Protein AF-A0A843XDL6-F1 (afdb_monomer_lite)

Organism: Colocasia esculenta (NCBI:txid4460)

Structure (mmCIF, N/CA/C/O backbone):
data_AF-A0A843XDL6-F1
#
_entry.id   AF-A0A843XDL6-F1
#
loop_
_atom_site.group_PDB
_atom_site.id
_atom_site.type_symbol
_atom_site.label_atom_id
_atom_site.label_alt_id
_atom_site.label_comp_id
_atom_site.label_asym_id
_atom_site.label_entity_id
_atom_site.label_seq_id
_atom_site.pdbx_PDB_ins_code
_atom_site.Cartn_x
_atom_site.Cartn_y
_atom_site.Cartn_z
_atom_site.occupancy
_atom_site.B_iso_or_equiv
_atom_site.auth_seq_id
_atom_site.auth_comp_id
_atom_site.auth_asym_id
_atom_site.auth_atom_id
_atom_site.pdbx_PDB_model_num
ATOM 1 N N . MET A 1 1 ? 61.902 34.919 -9.607 1.00 49.03 1 MET A N 1
ATOM 2 C CA . MET A 1 1 ? 61.240 35.367 -8.364 1.00 49.03 1 MET A CA 1
ATOM 3 C C . MET A 1 1 ? 59.972 36.091 -8.771 1.00 49.03 1 MET A C 1
ATOM 5 O O . MET A 1 1 ? 60.064 37.166 -9.340 1.00 49.03 1 MET A O 1
ATOM 9 N N . HIS A 1 2 ? 58.831 35.431 -8.592 1.00 46.88 2 HIS A N 1
ATOM 10 C CA . HIS A 1 2 ? 57.492 35.882 -8.978 1.00 46.88 2 HIS A CA 1
ATOM 11 C C . HIS A 1 2 ? 56.631 35.817 -7.707 1.00 46.88 2 HIS A C 1
ATOM 13 O O . HIS A 1 2 ? 56.651 34.765 -7.063 1.00 46.88 2 HIS A O 1
ATOM 19 N N . PRO A 1 3 ? 55.923 36.881 -7.308 1.00 64.25 3 PRO A N 1
ATOM 20 C CA . PRO A 1 3 ? 54.805 36.767 -6.386 1.00 64.25 3 PRO A CA 1
ATOM 21 C C . PRO A 1 3 ? 53.524 36.554 -7.205 1.00 64.25 3 PRO A C 1
ATOM 23 O O . PRO A 1 3 ? 53.349 37.244 -8.202 1.00 64.25 3 PRO A O 1
ATOM 26 N N . ASP A 1 4 ? 52.644 35.626 -6.817 1.00 45.91 4 ASP A N 1
ATOM 27 C CA . ASP A 1 4 ? 51.205 35.831 -7.039 1.00 45.91 4 ASP A CA 1
ATOM 28 C C . ASP A 1 4 ? 50.314 34.851 -6.253 1.00 45.91 4 ASP A C 1
ATOM 30 O O . ASP A 1 4 ? 50.274 33.651 -6.510 1.00 45.91 4 ASP A O 1
ATOM 34 N N . ILE A 1 5 ? 49.645 35.447 -5.263 1.00 60.06 5 ILE A N 1
ATOM 35 C CA . ILE A 1 5 ? 48.252 35.283 -4.822 1.00 60.06 5 ILE A CA 1
ATOM 36 C C . ILE A 1 5 ? 47.728 33.864 -4.531 1.00 60.06 5 ILE A C 1
ATOM 38 O O . ILE A 1 5 ? 47.330 33.092 -5.401 1.00 60.06 5 ILE A O 1
ATOM 42 N N . SER A 1 6 ? 47.573 33.613 -3.228 1.00 53.09 6 SER A N 1
ATOM 43 C CA . SER A 1 6 ? 46.653 32.638 -2.643 1.00 53.09 6 SER A CA 1
ATOM 44 C C . SER A 1 6 ? 45.204 32.959 -3.025 1.00 53.09 6 SER A C 1
ATOM 46 O O . SER A 1 6 ? 44.716 34.053 -2.746 1.00 53.09 6 SER A O 1
ATOM 48 N N . PHE A 1 7 ? 44.487 31.995 -3.604 1.00 47.59 7 PHE A N 1
ATOM 49 C CA . PHE A 1 7 ? 43.034 32.079 -3.757 1.00 47.59 7 PHE A CA 1
ATOM 50 C C . PHE A 1 7 ? 42.353 31.587 -2.471 1.00 47.59 7 PHE A C 1
ATOM 52 O O . PHE A 1 7 ? 42.105 30.395 -2.297 1.00 47.59 7 PHE A O 1
ATOM 59 N N . GLU A 1 8 ? 42.032 32.514 -1.568 1.00 51.62 8 GLU A N 1
ATOM 60 C CA . GLU A 1 8 ? 40.963 32.311 -0.588 1.00 51.62 8 GLU A CA 1
ATOM 61 C C . GLU A 1 8 ? 39.620 32.582 -1.272 1.00 51.62 8 GLU A C 1
ATOM 63 O O . GLU A 1 8 ? 39.163 33.715 -1.394 1.00 51.62 8 GLU A O 1
ATOM 68 N N . GLY A 1 9 ? 38.984 31.518 -1.753 1.00 48.56 9 GLY A N 1
ATOM 69 C CA . GLY A 1 9 ? 37.601 31.548 -2.219 1.00 48.56 9 GLY A CA 1
ATOM 70 C C . GLY A 1 9 ? 36.632 31.184 -1.098 1.00 48.56 9 GLY A C 1
ATOM 71 O O . GLY A 1 9 ? 35.952 30.168 -1.200 1.00 48.56 9 GLY A O 1
ATOM 72 N N . VAL A 1 10 ? 36.574 31.976 -0.022 1.00 54.31 10 VAL A N 1
ATOM 73 C CA . VAL A 1 10 ? 35.490 31.883 0.969 1.00 54.31 10 VAL A CA 1
ATOM 74 C C . VAL A 1 10 ? 34.445 32.934 0.621 1.00 54.31 10 VAL A C 1
ATOM 76 O O . VAL A 1 10 ? 34.629 34.126 0.844 1.00 54.31 10 VAL A O 1
ATOM 79 N N . GLY A 1 11 ? 33.332 32.475 0.060 1.00 52.97 11 GLY A N 1
ATOM 80 C CA . GLY A 1 11 ? 32.182 33.308 -0.255 1.00 52.97 11 GLY A CA 1
ATOM 81 C C . GLY A 1 11 ? 30.901 32.498 -0.155 1.00 52.97 11 GLY A C 1
ATOM 82 O O . GLY A 1 11 ? 30.393 32.022 -1.162 1.00 52.97 11 GLY A O 1
ATOM 83 N N . PHE A 1 12 ? 30.370 32.352 1.059 1.00 56.97 12 PHE A N 1
ATOM 84 C CA . PHE A 1 12 ? 28.960 32.023 1.255 1.00 56.97 12 PHE A CA 1
ATOM 85 C C . PHE A 1 12 ? 28.298 33.199 1.969 1.00 56.97 12 PHE A C 1
ATOM 87 O O . PHE A 1 12 ? 28.383 33.361 3.185 1.00 56.97 12 PHE A O 1
ATOM 94 N N . GLY A 1 13 ? 27.711 34.070 1.146 1.00 58.56 13 GLY A N 1
ATOM 95 C CA . GLY A 1 13 ? 26.859 35.172 1.566 1.00 58.56 13 GLY A CA 1
ATOM 96 C C . GLY A 1 13 ? 25.564 34.639 2.166 1.00 58.56 13 GLY A C 1
ATOM 97 O O . GLY A 1 13 ? 25.013 33.639 1.710 1.00 58.56 13 GLY A O 1
ATOM 98 N N . GLY A 1 14 ? 25.131 35.305 3.232 1.00 56.12 14 GLY A N 1
ATOM 99 C CA . GLY A 1 14 ? 24.066 34.858 4.109 1.00 56.12 14 GLY A CA 1
ATOM 100 C C . GLY A 1 14 ? 22.710 34.678 3.434 1.00 56.12 14 GLY A C 1
ATOM 101 O O . GLY A 1 14 ? 22.259 35.505 2.644 1.00 56.12 14 GLY A O 1
ATOM 102 N N . TYR A 1 15 ? 22.013 33.644 3.893 1.00 59.34 15 TYR A N 1
ATOM 103 C CA . TYR A 1 15 ? 20.558 33.607 3.912 1.00 59.34 15 TYR A CA 1
ATOM 104 C C . TYR A 1 15 ? 20.144 33.439 5.375 1.00 59.34 15 TYR A C 1
ATOM 106 O O . TYR A 1 15 ? 20.183 32.351 5.947 1.00 59.34 15 TYR A O 1
ATOM 114 N N . LEU A 1 16 ? 19.805 34.562 6.002 1.00 52.03 16 LEU A N 1
ATOM 115 C CA . LEU A 1 16 ? 18.947 34.594 7.176 1.00 52.03 16 LEU A CA 1
ATOM 116 C C . LEU A 1 16 ? 17.510 34.450 6.677 1.00 52.03 16 LEU A C 1
ATOM 118 O O . LEU A 1 16 ? 17.070 35.243 5.849 1.00 52.03 16 LEU A O 1
ATOM 122 N N . GLY A 1 17 ? 16.783 33.473 7.215 1.00 51.38 17 GLY A N 1
ATOM 123 C CA . GLY A 1 17 ? 15.325 33.436 7.116 1.00 51.38 17 GLY A CA 1
ATOM 124 C C . GLY A 1 17 ? 14.755 32.155 6.523 1.00 51.38 17 GLY A C 1
ATOM 125 O O . GLY A 1 17 ? 14.294 32.143 5.391 1.00 51.38 17 GLY A O 1
ATOM 126 N N . SER A 1 18 ? 14.713 31.085 7.310 1.00 40.88 18 SER A N 1
ATOM 127 C CA . SER A 1 18 ? 13.449 30.587 7.869 1.00 40.88 18 SER A CA 1
ATOM 128 C C . SER A 1 18 ? 13.654 29.186 8.442 1.00 40.88 18 SER A C 1
ATOM 130 O O . SER A 1 18 ? 14.332 28.330 7.883 1.00 40.88 18 SER A O 1
ATOM 132 N N . SER A 1 19 ? 13.096 29.003 9.625 1.00 48.19 19 SER A N 1
ATOM 133 C CA . SER A 1 19 ? 13.283 27.875 10.519 1.00 48.19 19 SER A CA 1
ATOM 134 C C . SER A 1 19 ? 12.686 26.567 9.979 1.00 48.19 19 SER A C 1
ATOM 136 O O . SER A 1 19 ? 11.491 26.496 9.726 1.00 48.19 19 SER A O 1
ATOM 138 N N . ARG A 1 20 ? 13.552 25.544 9.941 1.00 52.59 20 ARG A N 1
ATOM 139 C CA . ARG A 1 20 ? 13.383 24.141 10.386 1.00 52.59 20 ARG A CA 1
ATOM 140 C C . ARG A 1 20 ? 12.174 23.340 9.884 1.00 52.59 20 ARG A C 1
ATOM 142 O O . ARG A 1 20 ? 1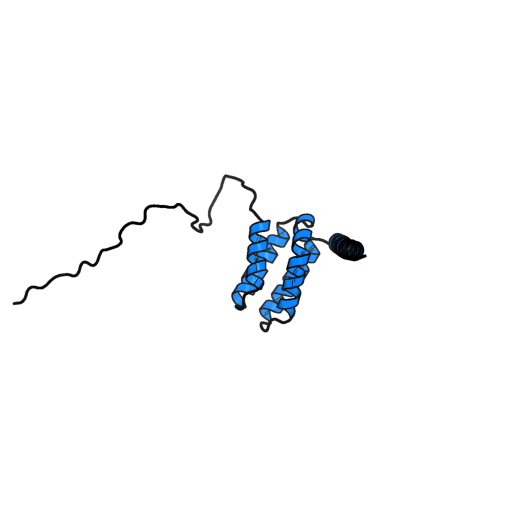1.071 23.546 10.366 1.00 52.59 20 ARG A O 1
ATOM 149 N N . VAL A 1 21 ? 12.468 22.255 9.158 1.00 43.22 21 VAL A N 1
ATOM 150 C CA . VAL A 1 21 ? 12.216 20.888 9.665 1.00 43.22 21 VAL A CA 1
ATOM 151 C C . VAL A 1 21 ? 13.396 19.985 9.278 1.00 43.22 21 VAL A C 1
ATOM 153 O O . VAL A 1 21 ? 13.508 19.497 8.157 1.00 43.22 21 VAL A O 1
ATOM 156 N N . GLU A 1 22 ? 14.330 19.840 10.215 1.00 36.34 22 GLU A N 1
ATOM 157 C CA . GLU A 1 22 ? 15.392 18.836 10.175 1.00 36.34 22 GLU A CA 1
ATOM 158 C C . GLU A 1 22 ? 14.771 17.479 10.513 1.00 36.34 22 GLU A C 1
ATOM 160 O O . GLU A 1 22 ? 13.993 17.360 11.463 1.00 36.34 22 GLU A O 1
ATOM 165 N N . SER A 1 23 ? 15.110 16.464 9.725 1.00 49.19 23 SER A N 1
ATOM 166 C CA . SER A 1 23 ? 14.801 15.077 10.048 1.00 49.19 23 SER A CA 1
ATOM 167 C C . SER A 1 23 ? 15.710 14.640 11.192 1.00 49.19 23 SER A C 1
ATOM 169 O O . SER A 1 23 ? 16.852 14.277 10.948 1.00 49.19 23 SER A O 1
ATOM 171 N N . SER A 1 24 ? 15.204 14.638 12.425 1.00 41.22 24 SER A N 1
ATOM 172 C CA . SER A 1 24 ? 15.913 14.054 13.566 1.00 41.22 24 SER A CA 1
ATOM 173 C C . SER A 1 24 ? 14.972 13.245 14.447 1.00 41.22 24 SER A C 1
ATOM 175 O O . SER A 1 24 ? 14.051 13.749 15.080 1.00 41.22 24 SER A O 1
ATOM 177 N N . ASN A 1 25 ? 15.262 11.952 14.457 1.00 53.22 25 ASN A N 1
ATOM 178 C CA . ASN A 1 25 ? 14.774 10.928 15.357 1.00 53.22 25 ASN A CA 1
ATOM 179 C C . ASN A 1 25 ? 15.457 11.081 16.734 1.00 53.22 25 ASN A C 1
ATOM 181 O O . ASN A 1 25 ? 16.618 10.693 16.836 1.00 53.22 25 ASN A O 1
ATOM 185 N N . SER A 1 26 ? 14.764 11.596 17.763 1.00 39.69 26 SER A N 1
ATOM 186 C CA . SER A 1 26 ? 14.982 11.275 19.197 1.00 39.69 26 SER A CA 1
ATOM 187 C C . SER A 1 26 ? 14.105 12.115 20.149 1.00 39.69 26 SER A C 1
ATOM 189 O O . SER A 1 26 ? 14.187 13.337 20.117 1.00 39.69 26 SER A O 1
ATOM 191 N N . SER A 1 27 ? 13.372 11.416 21.027 1.00 39.88 27 SER A N 1
ATOM 192 C CA . SER A 1 27 ? 12.845 11.788 22.361 1.00 39.88 27 SER A CA 1
ATOM 193 C C . SER A 1 27 ? 12.068 13.103 22.594 1.00 39.88 27 SER A C 1
ATOM 195 O O . SER A 1 27 ? 12.653 14.169 22.732 1.00 39.88 27 SER A O 1
ATOM 197 N N . GLU A 1 28 ? 10.758 12.907 22.808 1.00 47.88 28 GLU A N 1
ATOM 198 C CA . GLU A 1 28 ? 9.949 13.348 23.970 1.00 47.88 28 GLU A CA 1
ATOM 199 C C . GLU A 1 28 ? 9.382 14.789 24.073 1.00 47.88 28 GLU A C 1
ATOM 201 O O . GLU A 1 28 ? 10.087 15.791 24.087 1.00 47.88 28 GLU A O 1
ATOM 206 N N . GLU A 1 29 ? 8.056 14.802 24.294 1.00 46.97 29 GLU A N 1
ATOM 207 C CA . GLU A 1 29 ? 7.225 15.804 24.985 1.00 46.97 29 GLU A CA 1
ATOM 208 C C . GLU A 1 29 ? 6.746 17.067 24.237 1.00 46.97 29 GLU A C 1
ATOM 210 O O . GLU A 1 29 ? 7.041 18.205 24.593 1.00 46.97 29 GLU A O 1
ATOM 215 N N . ALA A 1 30 ? 5.868 16.851 23.255 1.00 41.12 30 ALA A N 1
ATOM 216 C CA . ALA A 1 30 ? 4.560 17.514 23.180 1.00 41.12 30 ALA A CA 1
ATOM 217 C C . ALA A 1 30 ? 3.685 16.656 22.260 1.00 41.12 30 ALA A C 1
ATOM 219 O O . ALA A 1 30 ? 3.890 16.645 21.048 1.00 41.12 30 ALA A O 1
ATOM 220 N N . ALA A 1 31 ? 2.765 15.878 22.833 1.00 46.84 31 ALA A N 1
ATOM 221 C CA . ALA A 1 31 ? 1.902 14.958 22.097 1.00 46.84 31 ALA A CA 1
ATOM 222 C C . ALA A 1 31 ? 0.870 15.720 21.242 1.00 46.84 31 ALA A C 1
ATOM 224 O O . ALA A 1 31 ? -0.320 15.757 21.546 1.00 46.84 31 ALA A O 1
ATOM 225 N N . ILE A 1 32 ? 1.329 16.340 20.155 1.00 53.31 32 ILE A N 1
ATOM 226 C CA . ILE A 1 32 ? 0.497 16.509 18.968 1.00 53.31 32 ILE A CA 1
ATOM 227 C C . ILE A 1 32 ? 0.309 15.080 18.451 1.00 53.31 32 ILE A C 1
ATOM 229 O O . ILE A 1 32 ? 1.321 14.405 18.230 1.00 53.31 32 ILE A O 1
ATOM 233 N N . PRO A 1 33 ? -0.933 14.574 18.334 1.00 49.22 33 PRO A N 1
ATOM 234 C CA . PRO A 1 33 ? -1.139 13.245 17.784 1.00 49.22 33 PRO A CA 1
ATOM 235 C C . PRO A 1 33 ? -0.422 13.199 16.431 1.00 49.22 33 PRO A C 1
ATOM 237 O O . PRO A 1 33 ? -0.529 14.171 15.675 1.00 49.22 33 PRO A O 1
ATOM 240 N N . PRO A 1 34 ? 0.363 12.145 16.144 1.00 55.25 34 PRO A N 1
ATOM 241 C CA . PRO A 1 34 ? 0.969 12.010 14.829 1.00 55.25 34 PRO A CA 1
ATOM 242 C C . PRO A 1 34 ? -0.140 12.207 13.794 1.00 55.25 34 PRO A C 1
ATOM 244 O O . PRO A 1 34 ? -1.226 11.649 13.949 1.00 55.25 34 PRO A O 1
ATOM 247 N N . ASP A 1 35 ? 0.085 13.061 12.793 1.00 71.69 35 ASP A N 1
ATOM 248 C CA . ASP A 1 35 ? -0.852 13.245 11.680 1.00 71.69 35 ASP A CA 1
ATOM 249 C C . ASP A 1 35 ? -0.787 11.989 10.802 1.00 71.69 35 ASP A C 1
ATOM 251 O O . ASP A 1 35 ? -0.192 11.968 9.720 1.00 71.69 35 ASP A O 1
ATOM 255 N N . VAL A 1 36 ? -1.319 10.886 11.338 1.00 75.31 36 VAL A N 1
ATOM 256 C CA . VAL A 1 36 ? -1.198 9.556 10.745 1.00 75.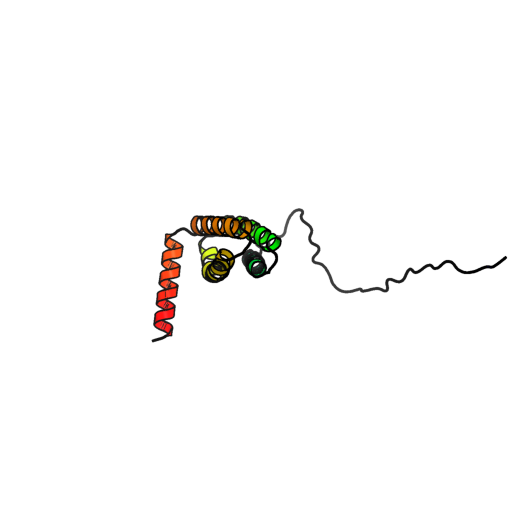31 36 VAL A CA 1
ATOM 257 C C . VAL A 1 36 ? -1.873 9.533 9.375 1.00 75.31 36 VAL A C 1
ATOM 259 O O . VAL A 1 36 ? -1.384 8.880 8.452 1.00 75.31 36 VAL A O 1
ATOM 262 N N . ASP A 1 37 ? -2.932 10.324 9.199 1.00 78.31 37 ASP A N 1
ATOM 263 C CA . ASP A 1 37 ? -3.597 10.535 7.915 1.00 78.31 37 ASP A CA 1
ATOM 264 C C . ASP A 1 37 ? -2.666 11.180 6.881 1.00 78.31 37 ASP A C 1
ATOM 266 O O . ASP A 1 37 ? -2.557 10.690 5.746 1.00 78.31 37 ASP A O 1
ATOM 270 N N . GLY A 1 38 ? -1.946 12.239 7.262 1.00 83.81 38 GLY A N 1
ATOM 271 C CA . GLY A 1 38 ? -0.934 12.882 6.425 1.00 83.81 38 GLY A CA 1
ATOM 272 C C . GLY A 1 38 ? 0.193 11.928 6.019 1.00 83.81 38 GLY A C 1
ATOM 273 O O . GLY A 1 38 ? 0.576 11.867 4.841 1.00 83.81 38 GLY A O 1
ATOM 274 N N . GLU A 1 39 ? 0.684 11.120 6.959 1.00 87.06 39 GLU A N 1
ATOM 275 C CA . GLU A 1 39 ? 1.730 10.121 6.716 1.00 87.06 39 GLU A CA 1
ATOM 276 C C . GLU A 1 3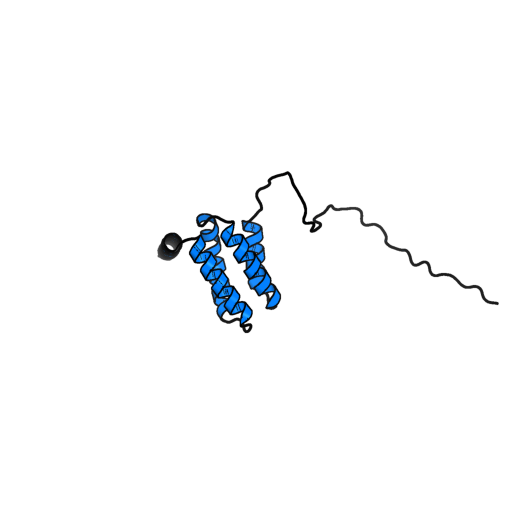9 ? 1.256 9.007 5.772 1.00 87.06 39 GLU A C 1
ATOM 278 O O . GLU A 1 39 ? 1.901 8.726 4.750 1.00 87.06 39 GLU A O 1
ATOM 283 N N . MET A 1 40 ? 0.082 8.422 6.029 1.00 88.81 40 MET A N 1
ATOM 284 C CA . MET A 1 40 ? -0.531 7.420 5.154 1.00 88.81 40 MET A CA 1
ATOM 285 C C . MET A 1 40 ? -0.736 7.974 3.742 1.00 88.81 40 MET A C 1
ATOM 287 O O . MET A 1 40 ? -0.363 7.335 2.749 1.00 88.81 40 MET A O 1
ATOM 291 N N . ALA A 1 41 ? -1.265 9.195 3.618 1.00 89.12 41 ALA A N 1
ATOM 292 C CA . ALA A 1 41 ? -1.473 9.847 2.331 1.00 89.12 41 ALA A CA 1
ATOM 293 C C . ALA A 1 41 ? -0.157 10.064 1.568 1.00 89.12 41 ALA A C 1
ATOM 295 O O . ALA A 1 41 ? -0.121 9.889 0.339 1.00 89.12 41 ALA A O 1
ATOM 296 N N . GLN A 1 42 ? 0.924 10.403 2.275 1.00 93.50 42 GLN A N 1
ATOM 297 C CA . GLN A 1 42 ? 2.256 10.566 1.701 1.00 93.50 42 GLN A CA 1
ATOM 298 C C . GLN A 1 42 ? 2.798 9.238 1.158 1.00 93.50 42 GLN A C 1
ATOM 300 O O . GLN A 1 42 ? 3.300 9.194 0.027 1.00 93.50 42 GLN A O 1
ATOM 305 N N . HIS A 1 43 ? 2.681 8.146 1.916 1.00 93.25 43 HIS A N 1
ATOM 306 C CA . HIS A 1 43 ? 3.127 6.828 1.466 1.00 93.25 43 HIS A CA 1
ATOM 307 C C . HIS A 1 43 ? 2.295 6.309 0.292 1.00 93.25 43 HIS A C 1
ATOM 309 O O . HIS A 1 43 ? 2.875 5.859 -0.697 1.00 93.25 43 HIS A O 1
ATOM 315 N N . LEU A 1 44 ? 0.972 6.492 0.309 1.00 92.06 44 LEU A N 1
ATOM 316 C CA . LEU A 1 44 ? 0.102 6.174 -0.829 1.00 92.06 44 LEU A CA 1
ATOM 317 C C . LEU A 1 44 ? 0.516 6.936 -2.099 1.00 92.06 44 LEU A C 1
ATOM 319 O O . LEU A 1 44 ? 0.554 6.358 -3.183 1.00 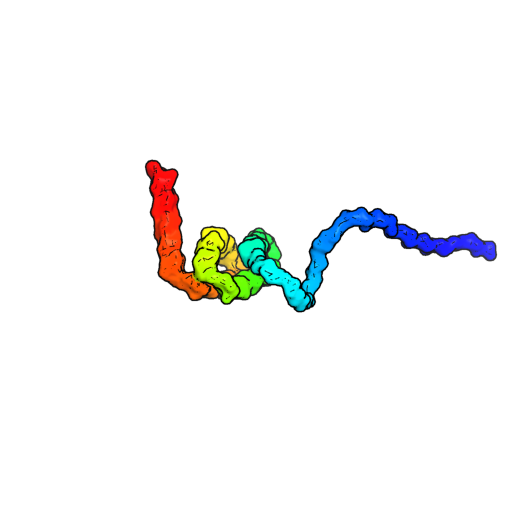92.06 44 LEU A O 1
ATOM 323 N N . LYS A 1 45 ? 0.911 8.213 -1.990 1.00 92.19 45 LYS A N 1
ATOM 324 C CA . LYS A 1 45 ? 1.419 8.996 -3.135 1.00 92.19 45 LYS A CA 1
ATOM 325 C C . LYS A 1 45 ? 2.728 8.428 -3.698 1.00 92.19 45 LYS A C 1
ATOM 327 O O . LYS A 1 45 ? 2.958 8.493 -4.907 1.00 92.19 45 LYS A O 1
ATOM 332 N N . ARG A 1 46 ? 3.596 7.867 -2.848 1.00 92.69 46 ARG A N 1
ATOM 333 C CA . ARG A 1 46 ? 4.867 7.249 -3.271 1.00 92.69 46 ARG A CA 1
ATOM 334 C C . ARG A 1 46 ? 4.652 5.964 -4.083 1.00 92.69 46 ARG A C 1
ATOM 336 O O . ARG A 1 46 ? 5.491 5.676 -4.935 1.00 92.69 46 ARG A O 1
ATOM 343 N N . LEU A 1 47 ? 3.527 5.261 -3.912 1.00 92.88 47 LEU A N 1
ATOM 344 C CA . LEU A 1 47 ? 3.181 4.059 -4.692 1.00 92.88 47 LEU A CA 1
ATOM 345 C C . LEU A 1 47 ? 2.991 4.347 -6.189 1.00 92.88 47 LEU A C 1
ATOM 347 O O . LEU A 1 47 ? 3.300 3.502 -7.028 1.00 92.88 47 LEU A O 1
ATOM 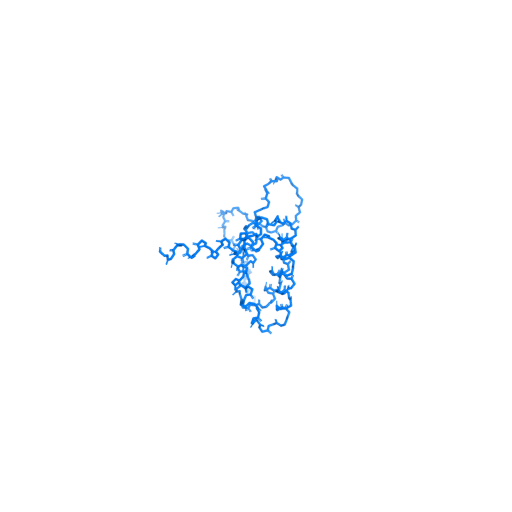351 N N . GLY A 1 48 ? 2.558 5.563 -6.533 1.00 88.88 48 GLY A N 1
ATOM 352 C CA . GLY A 1 48 ? 2.375 5.998 -7.919 1.00 88.88 48 GLY A CA 1
ATOM 353 C C . GLY A 1 48 ? 3.672 6.322 -8.672 1.00 88.88 48 GLY A C 1
ATOM 354 O O . GLY A 1 48 ? 3.619 6.636 -9.861 1.00 88.88 48 GLY A O 1
ATOM 355 N N . ARG A 1 49 ? 4.839 6.281 -8.011 1.00 90.81 49 ARG A N 1
ATOM 356 C CA . ARG A 1 49 ? 6.141 6.546 -8.650 1.00 90.81 49 ARG A CA 1
ATOM 357 C C . ARG A 1 49 ? 6.566 5.387 -9.557 1.00 90.81 49 ARG A C 1
ATOM 359 O O . ARG A 1 49 ? 5.953 4.329 -9.554 1.00 90.81 49 ARG A O 1
ATOM 366 N N . LYS A 1 50 ? 7.618 5.574 -10.360 1.00 89.75 50 LYS A N 1
ATOM 367 C CA . LYS A 1 50 ? 8.162 4.507 -11.226 1.00 89.75 50 LYS A CA 1
ATOM 368 C C . LYS A 1 50 ? 9.186 3.612 -10.522 1.00 89.75 50 LYS A C 1
ATOM 370 O O . LYS A 1 50 ? 9.332 2.460 -10.905 1.00 89.75 50 LYS A O 1
ATOM 375 N N . ASP A 1 51 ? 9.871 4.132 -9.507 1.00 94.12 51 ASP A N 1
ATOM 376 C CA . ASP A 1 51 ? 10.957 3.424 -8.827 1.00 94.12 51 ASP A CA 1
ATOM 377 C C . ASP A 1 51 ? 10.431 2.292 -7.914 1.00 94.12 51 ASP A C 1
ATOM 379 O O . ASP A 1 51 ? 9.682 2.578 -6.972 1.00 94.12 51 ASP A O 1
ATOM 383 N N . PRO A 1 52 ? 10.806 1.021 -8.153 1.00 93.44 52 PRO A N 1
ATOM 384 C CA . PRO A 1 52 ? 10.288 -0.118 -7.397 1.00 93.44 52 PRO A CA 1
ATOM 385 C C . PRO A 1 52 ? 10.751 -0.112 -5.936 1.00 93.44 52 PRO A C 1
ATOM 387 O O . PRO A 1 52 ? 9.971 -0.447 -5.048 1.00 93.44 52 PRO A O 1
ATOM 390 N N . THR A 1 53 ? 11.980 0.325 -5.656 1.00 95.00 53 THR A N 1
ATOM 391 C CA . THR A 1 53 ? 12.517 0.389 -4.288 1.00 95.00 53 THR A CA 1
ATOM 392 C C . THR A 1 53 ? 11.727 1.378 -3.431 1.00 95.00 53 THR A C 1
ATOM 394 O O . THR A 1 53 ? 11.393 1.092 -2.282 1.00 95.00 53 THR A O 1
ATOM 397 N N . THR A 1 54 ? 11.359 2.525 -4.001 1.00 94.81 54 THR A N 1
ATOM 398 C CA . THR A 1 54 ? 10.509 3.531 -3.357 1.00 94.81 54 THR A CA 1
ATOM 399 C C . THR A 1 54 ? 9.122 2.974 -3.050 1.00 94.81 54 THR A C 1
ATOM 401 O O . THR A 1 54 ? 8.595 3.241 -1.970 1.00 94.81 54 THR A O 1
ATOM 404 N N . LYS A 1 55 ? 8.540 2.179 -3.960 1.00 95.31 55 LYS A N 1
ATOM 405 C CA . LYS A 1 55 ? 7.251 1.511 -3.721 1.00 95.31 55 LYS A CA 1
ATOM 406 C C . LYS A 1 55 ? 7.344 0.516 -2.576 1.00 95.31 55 LYS A C 1
ATOM 408 O O . LYS A 1 55 ? 6.514 0.578 -1.680 1.00 95.31 55 LYS A O 1
ATOM 413 N N . VAL A 1 56 ? 8.361 -0.349 -2.573 1.00 96.81 56 VAL A N 1
ATOM 414 C CA . VAL A 1 56 ? 8.558 -1.338 -1.502 1.00 96.81 56 VAL A CA 1
ATOM 415 C C . VAL A 1 56 ? 8.716 -0.639 -0.154 1.00 96.81 56 VAL A C 1
ATOM 417 O O . VAL A 1 56 ? 7.978 -0.955 0.769 1.00 96.81 56 VAL A O 1
ATOM 420 N N . LYS A 1 57 ? 9.574 0.387 -0.055 1.00 96.06 57 LYS A N 1
ATOM 421 C CA . LYS A 1 57 ? 9.726 1.172 1.184 1.00 96.06 57 LYS A CA 1
ATOM 422 C C . LYS A 1 57 ? 8.408 1.801 1.638 1.00 96.06 57 LYS A C 1
ATOM 424 O O . LYS A 1 57 ? 8.086 1.759 2.819 1.00 96.06 57 LYS A O 1
ATOM 429 N N . ALA A 1 58 ? 7.630 2.358 0.708 1.00 96.12 58 ALA A N 1
ATOM 430 C CA . ALA A 1 58 ? 6.329 2.934 1.028 1.00 96.12 58 ALA A CA 1
ATOM 431 C C . ALA A 1 58 ? 5.311 1.880 1.498 1.00 96.12 58 ALA A C 1
ATOM 433 O O . ALA A 1 58 ? 4.565 2.155 2.432 1.00 96.12 58 ALA A O 1
ATOM 434 N N . LEU A 1 59 ? 5.304 0.684 0.900 1.00 96.19 59 LEU A N 1
ATOM 435 C CA . LEU A 1 59 ? 4.464 -0.442 1.324 1.00 96.19 59 LEU A CA 1
ATOM 436 C C . LEU A 1 59 ? 4.855 -0.949 2.716 1.00 96.19 59 LEU A C 1
ATOM 438 O O . LEU A 1 59 ? 3.980 -1.196 3.540 1.00 96.19 59 LEU A O 1
ATOM 442 N N . THR A 1 60 ? 6.154 -1.049 3.010 1.00 95.62 60 THR A N 1
ATOM 443 C CA . THR A 1 60 ? 6.642 -1.414 4.346 1.00 95.62 60 THR A CA 1
ATOM 444 C C . THR A 1 60 ? 6.185 -0.405 5.396 1.00 95.62 60 THR A C 1
ATOM 446 O O . THR A 1 60 ? 5.667 -0.810 6.431 1.00 95.62 60 THR A O 1
ATOM 449 N N . SER A 1 61 ? 6.315 0.898 5.128 1.00 94.94 61 SER A N 1
ATOM 450 C CA . SER A 1 61 ? 5.819 1.932 6.045 1.00 94.94 61 SER A CA 1
ATOM 451 C C . SER A 1 61 ? 4.302 1.855 6.230 1.00 94.94 61 SER A C 1
ATOM 453 O O . SER A 1 61 ? 3.834 1.894 7.361 1.00 94.94 61 SER A O 1
ATOM 455 N N . LEU A 1 62 ? 3.532 1.660 5.152 1.00 93.69 62 LEU A N 1
ATOM 456 C CA . LEU A 1 62 ? 2.076 1.493 5.246 1.00 93.69 62 LEU A CA 1
ATOM 457 C C . LEU A 1 62 ? 1.681 0.298 6.114 1.00 93.69 62 LEU A C 1
ATOM 459 O O . LEU A 1 62 ? 0.763 0.417 6.911 1.00 93.69 62 LEU A O 1
ATOM 463 N N . ASN A 1 63 ? 2.398 -0.821 6.023 1.00 93.62 63 ASN A N 1
ATOM 464 C CA . ASN A 1 63 ? 2.151 -1.984 6.877 1.00 93.62 63 ASN A CA 1
ATOM 465 C C . ASN A 1 63 ? 2.325 -1.702 8.368 1.00 93.62 63 ASN A C 1
ATOM 467 O O . ASN A 1 63 ? 1.640 -2.314 9.186 1.00 93.62 63 ASN A O 1
ATOM 471 N N . VAL A 1 64 ? 3.255 -0.817 8.725 1.00 93.44 64 VAL A N 1
ATOM 472 C CA . VAL A 1 64 ? 3.431 -0.380 10.112 1.00 93.44 64 VAL A CA 1
ATOM 473 C C . VAL A 1 64 ? 2.251 0.501 10.522 1.00 93.44 64 VAL A C 1
ATOM 475 O O . VAL A 1 64 ? 1.632 0.230 11.547 1.00 93.44 64 VAL A O 1
ATOM 478 N N . LEU A 1 65 ? 1.875 1.469 9.681 1.00 91.06 65 LEU A N 1
ATOM 479 C CA . LEU A 1 65 ? 0.755 2.379 9.944 1.00 91.06 65 LEU A CA 1
ATOM 480 C C . LEU A 1 65 ? -0.586 1.636 10.058 1.00 91.06 65 LEU A C 1
ATOM 482 O O . LEU A 1 65 ? -1.355 1.894 10.976 1.00 91.06 65 LEU A O 1
ATOM 486 N N . PHE A 1 66 ? -0.839 0.630 9.216 1.00 90.38 66 PHE A N 1
ATOM 487 C CA . PHE A 1 66 ? -2.050 -0.201 9.285 1.00 90.38 66 PHE A CA 1
ATOM 488 C C . PHE A 1 66 ? -2.208 -0.954 10.605 1.00 90.38 66 PHE A C 1
ATOM 490 O O . PHE A 1 66 ? -3.285 -1.465 10.874 1.00 90.38 66 PHE A O 1
ATOM 497 N N . LYS A 1 67 ? -1.155 -1.082 11.414 1.00 88.31 67 LYS A N 1
ATOM 498 C CA . LYS A 1 67 ? -1.221 -1.724 12.735 1.00 88.31 67 LYS A CA 1
ATOM 499 C C . LYS A 1 67 ? -1.372 -0.719 13.874 1.00 88.31 67 LYS A C 1
ATOM 501 O O . LYS A 1 67 ? -1.624 -1.126 15.001 1.00 88.31 67 LYS A O 1
ATOM 506 N N . GLN A 1 68 ? -1.166 0.563 13.590 1.00 88.12 68 GLN A N 1
ATOM 507 C CA . GLN A 1 68 ? -1.215 1.658 14.560 1.00 88.12 68 GLN A CA 1
ATOM 508 C C . GLN A 1 68 ? -2.543 2.419 14.503 1.00 88.12 68 GLN A C 1
ATOM 510 O O . GLN A 1 68 ? -2.917 3.061 15.478 1.00 88.12 68 GLN A O 1
ATOM 515 N N . VAL A 1 69 ? -3.240 2.335 13.369 1.00 86.38 69 VAL A N 1
ATOM 516 C CA . VAL A 1 69 ? -4.489 3.046 13.083 1.00 86.38 69 VAL A CA 1
ATOM 517 C C . VAL A 1 69 ? -5.689 2.135 13.318 1.00 86.38 69 VAL A C 1
ATOM 519 O O . VAL A 1 69 ? -5.628 0.927 13.069 1.00 86.38 69 VAL A O 1
ATOM 522 N N . SER A 1 70 ? -6.795 2.715 13.781 1.00 86.00 70 SER A N 1
ATOM 523 C CA . SER A 1 70 ? -8.049 1.990 13.971 1.00 86.00 70 SER A CA 1
ATOM 524 C C . SER A 1 70 ? -8.650 1.516 12.637 1.00 86.00 70 SER A C 1
ATOM 526 O O . SER A 1 70 ? -8.437 2.109 11.577 1.00 86.00 70 SER A O 1
ATOM 528 N N . GLY A 1 71 ? -9.452 0.446 12.671 1.00 84.19 71 GLY A N 1
ATOM 529 C CA . GLY A 1 71 ? -10.149 -0.038 11.475 1.00 84.19 71 GLY A CA 1
ATOM 530 C C . GLY A 1 71 ? -11.063 1.022 10.842 1.00 84.19 71 GLY A C 1
ATOM 531 O O . GLY A 1 71 ? -11.132 1.114 9.619 1.00 84.19 71 GLY A O 1
ATOM 532 N N . GLU A 1 72 ? -11.710 1.860 11.657 1.00 82.38 72 GLU A N 1
ATOM 533 C CA . GLU A 1 72 ? -12.630 2.918 11.210 1.00 82.38 72 GLU A CA 1
ATOM 534 C C . GLU A 1 72 ? -11.929 4.014 10.395 1.00 82.38 72 GLU A C 1
ATOM 536 O O . GLU A 1 72 ? -12.429 4.430 9.347 1.00 82.38 72 GLU A O 1
ATOM 541 N N . GLU A 1 73 ? -10.743 4.444 10.826 1.00 83.69 73 GLU A N 1
ATOM 542 C CA . GLU A 1 73 ? -9.914 5.409 10.094 1.00 83.69 73 GLU A CA 1
ATOM 543 C C . GLU A 1 73 ? -9.348 4.785 8.811 1.00 83.69 73 GLU A C 1
ATOM 545 O O . GLU A 1 73 ? -9.382 5.395 7.738 1.00 83.69 73 GLU A O 1
ATOM 550 N N . LEU A 1 74 ? -8.916 3.520 8.869 1.00 87.31 74 LEU A N 1
ATOM 551 C CA . LEU A 1 74 ? -8.409 2.808 7.693 1.00 87.31 74 LEU A CA 1
ATOM 552 C C . LEU A 1 74 ? -9.471 2.631 6.603 1.00 87.31 74 LEU A C 1
ATOM 554 O O . LEU A 1 74 ? -9.136 2.635 5.418 1.00 87.31 74 LEU A O 1
ATOM 558 N N . VAL A 1 75 ? -10.753 2.533 6.956 1.00 86.38 75 VAL A N 1
ATOM 559 C CA . VAL A 1 75 ? -11.846 2.472 5.974 1.00 86.38 75 VAL A CA 1
ATOM 560 C C . VAL A 1 75 ? -11.849 3.702 5.050 1.00 86.38 75 VAL A C 1
ATOM 562 O O . VAL A 1 75 ? -12.122 3.562 3.855 1.00 86.38 75 VAL A O 1
ATOM 565 N N . GLN A 1 76 ? -11.453 4.883 5.537 1.00 83.88 76 GLN A N 1
ATOM 566 C CA . GLN A 1 76 ? -11.398 6.111 4.729 1.00 83.88 76 GLN A CA 1
ATOM 567 C C . GLN A 1 76 ? -10.347 6.043 3.612 1.00 83.88 76 GLN A C 1
ATOM 569 O O . GLN A 1 76 ? -10.526 6.633 2.542 1.00 83.88 76 GLN A O 1
ATOM 574 N N . ILE A 1 77 ? -9.261 5.288 3.811 1.00 86.94 77 ILE A N 1
ATOM 575 C CA . ILE A 1 77 ? -8.202 5.146 2.804 1.00 86.94 77 ILE A CA 1
ATOM 576 C C . ILE A 1 77 ? -8.497 4.050 1.771 1.00 86.94 77 ILE A C 1
ATOM 578 O O . ILE A 1 77 ? -7.865 4.035 0.709 1.00 86.94 77 ILE A O 1
ATOM 582 N N . VAL A 1 78 ? -9.455 3.150 2.039 1.00 87.94 78 VAL A N 1
ATOM 583 C CA . VAL A 1 78 ? -9.762 1.975 1.199 1.00 87.94 78 VAL A CA 1
ATOM 584 C C . VAL A 1 78 ? -10.015 2.341 -0.267 1.00 87.94 78 VAL A C 1
ATOM 586 O O . VAL A 1 78 ? -9.425 1.685 -1.131 1.00 87.94 78 VAL A O 1
ATOM 589 N N . PRO A 1 79 ? -10.802 3.380 -0.619 1.00 87.00 79 PRO A N 1
ATOM 590 C CA . PRO A 1 79 ? -11.013 3.743 -2.022 1.00 87.00 79 PRO A CA 1
ATOM 591 C C . PRO A 1 79 ? -9.713 4.086 -2.758 1.00 87.00 79 PRO A C 1
ATOM 593 O O . PRO A 1 79 ? -9.507 3.676 -3.904 1.00 87.00 79 PRO A O 1
ATOM 596 N N . LYS A 1 80 ? -8.815 4.821 -2.093 1.00 88.19 80 LYS A N 1
ATOM 597 C CA . LYS A 1 80 ? -7.529 5.245 -2.656 1.00 88.19 80 LYS A CA 1
ATOM 598 C C . LYS A 1 80 ? -6.548 4.078 -2.726 1.00 88.19 80 LYS A C 1
ATOM 600 O O . LYS A 1 80 ? -5.900 3.891 -3.756 1.00 88.19 80 LYS A O 1
ATOM 605 N N . TRP A 1 81 ? -6.493 3.259 -1.676 1.00 91.81 81 TRP A N 1
ATOM 606 C CA . TRP A 1 81 ? -5.730 2.016 -1.671 1.00 91.81 81 TRP A CA 1
ATOM 607 C C . TRP A 1 81 ? -6.172 1.088 -2.805 1.00 91.81 81 TRP A C 1
ATOM 609 O O . TRP A 1 81 ? -5.331 0.638 -3.570 1.00 91.81 81 TRP A O 1
ATOM 619 N N . ALA A 1 82 ? -7.474 0.870 -3.004 1.00 89.94 82 ALA A N 1
ATOM 620 C CA . ALA A 1 82 ? -7.998 -0.002 -4.057 1.00 89.94 82 ALA A CA 1
ATOM 621 C C . ALA A 1 82 ? -7.640 0.470 -5.480 1.00 89.94 82 ALA A C 1
ATOM 623 O O . ALA A 1 82 ? -7.519 -0.341 -6.405 1.00 89.94 82 ALA A O 1
ATOM 624 N N . PHE A 1 83 ? -7.480 1.780 -5.687 1.00 89.69 83 PHE A N 1
ATOM 625 C CA . PHE A 1 83 ? -6.984 2.324 -6.950 1.00 89.69 83 PHE A CA 1
ATOM 626 C C . PHE A 1 83 ? -5.497 2.008 -7.164 1.00 89.69 83 PHE A C 1
ATOM 628 O O . PHE A 1 83 ? -5.131 1.470 -8.210 1.00 89.69 83 PHE A O 1
ATOM 635 N N . GLU A 1 84 ? -4.646 2.286 -6.175 1.00 92.12 84 GLU A N 1
ATOM 636 C CA . GLU A 1 84 ? -3.207 2.014 -6.283 1.00 92.12 84 GLU A CA 1
ATOM 637 C C . GLU A 1 84 ? -2.897 0.512 -6.289 1.00 92.12 84 GLU A C 1
ATOM 639 O O . GLU A 1 84 ? -2.094 0.059 -7.100 1.00 92.12 84 GLU A O 1
ATOM 644 N N . TYR A 1 85 ? -3.595 -0.281 -5.475 1.00 92.94 85 TYR A N 1
ATOM 645 C CA . TYR A 1 85 ? -3.497 -1.739 -5.426 1.00 92.94 85 TYR A CA 1
ATOM 646 C C . TYR A 1 85 ? -3.672 -2.350 -6.816 1.00 92.94 85 TYR A C 1
ATOM 648 O O . TYR A 1 85 ? -2.812 -3.099 -7.274 1.00 92.94 85 TYR A O 1
ATOM 656 N N . ARG A 1 86 ? -4.727 -1.954 -7.544 1.00 91.00 86 ARG A N 1
ATOM 657 C CA . ARG A 1 86 ? -4.965 -2.427 -8.916 1.00 91.00 86 ARG A CA 1
ATOM 658 C C . ARG A 1 86 ? -3.794 -2.132 -9.846 1.00 91.00 86 ARG A C 1
ATOM 660 O O . ARG A 1 86 ? -3.456 -2.988 -10.651 1.00 91.00 86 ARG A O 1
ATOM 667 N N . LYS A 1 87 ? -3.157 -0.965 -9.734 1.00 91.81 87 LYS A N 1
ATOM 668 C CA . LYS A 1 87 ? -1.975 -0.617 -10.540 1.00 91.81 87 LYS A CA 1
ATOM 669 C C . LYS A 1 87 ? -0.754 -1.447 -10.141 1.00 91.81 87 LYS A C 1
ATOM 671 O O . LYS A 1 87 ? -0.021 -1.904 -11.011 1.00 91.81 87 LYS A O 1
ATOM 676 N N . LEU A 1 88 ? -0.547 -1.654 -8.842 1.00 93.56 88 LEU A N 1
ATOM 677 C CA . LEU A 1 88 ? 0.589 -2.396 -8.293 1.00 93.56 88 LEU A CA 1
ATOM 678 C C . LEU A 1 88 ? 0.547 -3.895 -8.620 1.00 93.56 88 LEU A C 1
ATOM 680 O O . LEU A 1 88 ? 1.603 -4.510 -8.746 1.00 93.56 88 LEU A O 1
ATOM 684 N N . LEU A 1 89 ? -0.639 -4.476 -8.832 1.00 92.44 89 LEU A N 1
ATOM 685 C CA . LEU A 1 89 ? -0.774 -5.862 -9.300 1.00 92.44 89 LEU A CA 1
ATOM 686 C C . LEU A 1 89 ? -0.104 -6.105 -10.661 1.00 92.44 89 LEU A C 1
ATOM 688 O O . LEU A 1 89 ? 0.391 -7.203 -10.909 1.00 92.44 89 LEU A O 1
ATOM 692 N N . TYR A 1 90 ? -0.053 -5.082 -11.515 1.00 92.88 90 TYR A N 1
ATOM 693 C CA . TYR A 1 90 ? 0.589 -5.140 -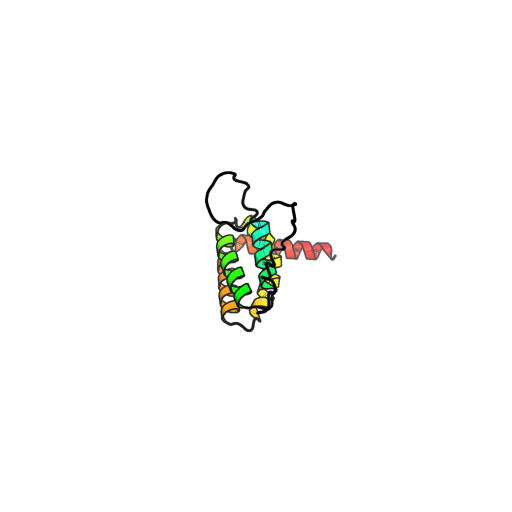12.830 1.00 92.88 90 TYR A CA 1
ATOM 694 C C . TYR A 1 90 ? 2.028 -4.601 -12.820 1.00 92.88 90 TYR A C 1
ATOM 696 O O . TYR A 1 90 ? 2.615 -4.401 -13.882 1.00 92.88 90 TYR A O 1
ATOM 704 N N . ASP A 1 91 ? 2.617 -4.340 -11.646 1.00 93.00 91 ASP A N 1
ATOM 705 C CA . ASP A 1 91 ? 4.002 -3.875 -11.559 1.00 93.00 91 ASP A CA 1
ATOM 706 C C . ASP A 1 91 ? 4.978 -4.956 -12.049 1.00 93.00 91 ASP A C 1
ATOM 708 O O . ASP A 1 91 ? 4.812 -6.139 -11.744 1.00 93.00 91 ASP A O 1
ATOM 712 N N . TYR A 1 92 ? 6.021 -4.560 -12.783 1.00 93.00 92 TYR A N 1
ATOM 713 C CA . TYR A 1 92 ? 7.039 -5.482 -13.297 1.00 93.00 92 TYR A CA 1
ATOM 714 C C . TYR A 1 92 ? 7.827 -6.167 -12.172 1.00 93.00 92 TYR A C 1
ATOM 716 O O . TYR A 1 92 ? 8.179 -7.347 -12.283 1.00 93.00 92 TYR A O 1
ATOM 724 N N . SER A 1 93 ? 8.067 -5.468 -11.061 1.00 95.88 93 SER A N 1
ATOM 725 C CA . SER A 1 93 ? 8.825 -5.996 -9.932 1.00 95.88 93 SER A CA 1
ATOM 726 C C . SER A 1 93 ? 8.016 -7.031 -9.153 1.00 95.88 93 SER A C 1
ATOM 728 O O . SER A 1 93 ? 6.975 -6.734 -8.563 1.00 95.88 93 SER A O 1
ATOM 730 N N . ARG A 1 94 ? 8.534 -8.264 -9.089 1.00 96.31 94 ARG A N 1
ATOM 731 C CA . ARG A 1 94 ? 7.949 -9.336 -8.267 1.00 96.31 94 ARG A CA 1
ATOM 732 C C . ARG A 1 94 ? 7.878 -8.947 -6.790 1.00 96.31 94 ARG A C 1
ATOM 734 O O . ARG A 1 94 ? 6.915 -9.311 -6.121 1.00 96.31 94 ARG A O 1
ATOM 741 N N . GLU A 1 95 ? 8.868 -8.200 -6.309 1.00 96.25 95 GLU A N 1
ATOM 742 C CA . GLU A 1 95 ? 8.925 -7.760 -4.916 1.00 96.25 95 GLU A CA 1
ATOM 743 C C . GLU A 1 95 ? 7.824 -6.747 -4.603 1.00 96.25 95 GLU A C 1
ATOM 745 O O . GLU A 1 95 ? 7.140 -6.873 -3.592 1.00 96.25 95 GLU A O 1
ATOM 750 N N . VAL A 1 96 ? 7.570 -5.805 -5.520 1.00 95.81 96 VAL A N 1
ATOM 751 C CA . VAL A 1 96 ? 6.456 -4.855 -5.383 1.00 95.81 96 VAL A CA 1
ATOM 752 C C . VAL A 1 96 ? 5.128 -5.606 -5.325 1.00 95.81 96 VAL A C 1
ATOM 754 O O . VAL A 1 96 ? 4.329 -5.343 -4.427 1.00 95.81 96 VAL A O 1
ATOM 757 N N . ARG A 1 97 ? 4.900 -6.582 -6.218 1.00 97.00 97 ARG A N 1
ATOM 758 C CA . ARG A 1 97 ? 3.666 -7.390 -6.201 1.00 97.00 97 ARG A CA 1
ATOM 759 C C . ARG A 1 97 ? 3.504 -8.154 -4.887 1.00 97.00 97 ARG A C 1
ATOM 761 O O . ARG A 1 97 ? 2.431 -8.114 -4.292 1.00 97.00 97 ARG A O 1
ATOM 768 N N . ARG A 1 98 ? 4.567 -8.799 -4.394 1.00 96.94 98 ARG A N 1
ATOM 769 C CA . ARG A 1 98 ? 4.552 -9.513 -3.108 1.00 96.94 98 ARG A CA 1
ATOM 770 C C . ARG A 1 98 ? 4.204 -8.577 -1.948 1.00 96.94 98 ARG A C 1
ATOM 772 O O . ARG A 1 98 ? 3.242 -8.851 -1.235 1.00 96.94 98 ARG A O 1
ATOM 779 N N . ALA A 1 99 ? 4.939 -7.476 -1.796 1.00 96.19 99 ALA A N 1
ATOM 780 C CA . ALA A 1 99 ? 4.710 -6.497 -0.735 1.00 96.19 99 ALA A CA 1
ATOM 781 C C . ALA A 1 99 ? 3.296 -5.891 -0.806 1.00 96.19 99 ALA A C 1
ATOM 783 O O . ALA A 1 99 ? 2.682 -5.606 0.217 1.00 96.19 99 ALA A O 1
ATOM 784 N N . THR A 1 100 ? 2.743 -5.750 -2.014 1.00 96.31 100 THR A N 1
ATOM 785 C CA . THR A 1 100 ? 1.367 -5.281 -2.231 1.00 96.31 100 THR A CA 1
ATOM 786 C C . THR A 1 100 ? 0.332 -6.272 -1.694 1.00 96.31 100 THR A C 1
ATOM 788 O O . THR A 1 100 ? -0.621 -5.863 -1.033 1.00 96.31 100 THR A O 1
ATOM 791 N N . HIS A 1 101 ? 0.505 -7.575 -1.947 1.00 96.00 101 HIS A N 1
ATOM 792 C CA . HIS A 1 101 ? -0.389 -8.602 -1.400 1.00 96.00 101 HIS A CA 1
ATOM 793 C C . HIS A 1 101 ? -0.302 -8.686 0.124 1.00 96.00 101 HIS A C 1
ATOM 795 O O . HIS A 1 101 ? -1.334 -8.793 0.782 1.00 96.00 101 HIS A O 1
ATOM 801 N N . GLU A 1 102 ? 0.904 -8.585 0.679 1.00 95.75 102 GLU A N 1
ATOM 802 C CA . GLU A 1 102 ? 1.110 -8.536 2.126 1.00 95.75 102 GLU A CA 1
ATOM 803 C C . GLU A 1 102 ? 0.406 -7.324 2.751 1.00 95.75 102 GLU A C 1
ATOM 805 O O . GLU A 1 102 ? -0.310 -7.464 3.740 1.00 95.75 102 GLU A O 1
ATOM 810 N N . ALA A 1 103 ? 0.526 -6.150 2.126 1.00 94.75 103 ALA A N 1
ATOM 811 C CA . ALA A 1 103 ? -0.161 -4.950 2.583 1.00 94.75 103 ALA A CA 1
ATOM 812 C C . ALA A 1 103 ? -1.684 -5.056 2.521 1.00 94.75 103 ALA A C 1
ATOM 814 O O . ALA A 1 103 ? -2.364 -4.627 3.450 1.00 94.75 103 ALA A O 1
ATOM 815 N N . MET A 1 104 ? -2.226 -5.692 1.482 1.00 93.50 104 MET A N 1
ATOM 816 C CA . MET A 1 104 ? -3.659 -5.974 1.406 1.00 93.50 104 MET A CA 1
ATOM 817 C C . MET A 1 104 ? -4.117 -6.918 2.522 1.00 93.50 104 MET A C 1
ATOM 819 O O . MET A 1 104 ? -5.147 -6.670 3.141 1.00 93.50 104 MET A O 1
ATOM 823 N N . ALA A 1 105 ? -3.354 -7.977 2.806 1.00 92.56 105 ALA A N 1
ATOM 824 C CA . ALA A 1 105 ? -3.683 -8.916 3.874 1.00 92.56 105 ALA A CA 1
ATOM 825 C C . ALA A 1 105 ? -3.691 -8.231 5.249 1.00 92.56 105 ALA A C 1
ATOM 827 O O . ALA A 1 105 ? -4.637 -8.416 6.014 1.00 92.56 105 ALA A O 1
ATOM 828 N N . ASN A 1 106 ? -2.690 -7.394 5.535 1.00 92.19 106 ASN A N 1
ATOM 829 C CA . ASN A 1 106 ? -2.626 -6.630 6.782 1.00 92.19 106 ASN A CA 1
ATOM 830 C C . ASN A 1 106 ? -3.787 -5.636 6.894 1.00 92.19 106 ASN A C 1
ATOM 832 O O . ASN A 1 106 ? -4.455 -5.610 7.919 1.00 92.19 106 ASN A O 1
ATOM 836 N N . LEU A 1 107 ? -4.080 -4.883 5.827 1.00 91.19 107 LEU A N 1
ATOM 837 C CA . LEU A 1 107 ? -5.189 -3.927 5.806 1.00 91.19 107 LEU A CA 1
ATOM 838 C C . LEU A 1 107 ? -6.534 -4.606 6.101 1.00 91.19 107 LEU A C 1
ATOM 840 O O . LEU A 1 107 ? -7.291 -4.143 6.948 1.00 91.19 107 LEU A O 1
ATOM 844 N N . VAL A 1 108 ? -6.822 -5.720 5.422 1.00 89.88 108 VAL A N 1
ATOM 845 C CA . VAL A 1 108 ? -8.071 -6.474 5.614 1.00 89.88 108 VAL A CA 1
ATOM 846 C C . VAL A 1 108 ? -8.143 -7.081 7.013 1.00 89.88 108 VAL A C 1
ATOM 848 O O . VAL A 1 108 ? -9.213 -7.090 7.613 1.00 89.88 108 VAL A O 1
ATOM 851 N N . THR A 1 109 ? -7.015 -7.553 7.547 1.00 90.12 109 THR A N 1
ATOM 852 C CA . THR A 1 109 ? -6.953 -8.112 8.904 1.00 90.12 109 THR A CA 1
ATOM 853 C C . THR A 1 109 ? -7.213 -7.043 9.964 1.00 90.12 109 THR A C 1
ATOM 855 O O . THR A 1 109 ? -7.948 -7.319 10.906 1.00 90.12 109 THR A O 1
ATOM 858 N N . THR A 1 110 ? -6.670 -5.827 9.811 1.00 89.69 110 THR A N 1
ATOM 859 C CA . THR A 1 110 ? -6.917 -4.734 10.767 1.00 89.69 110 THR A CA 1
ATOM 860 C C . THR A 1 110 ? -8.348 -4.202 10.680 1.00 89.69 110 THR A C 1
ATOM 862 O O . THR A 1 110 ? -8.978 -3.986 11.710 1.00 89.69 110 THR A O 1
ATOM 865 N N . ILE A 1 111 ? -8.877 -3.975 9.472 1.00 89.44 111 ILE A N 1
ATOM 866 C CA . ILE A 1 111 ? -10.233 -3.425 9.301 1.00 89.44 111 ILE A CA 1
ATOM 867 C C . ILE A 1 111 ? -11.304 -4.461 9.678 1.00 89.44 111 ILE A C 1
ATOM 869 O O . ILE A 1 111 ? -12.344 -4.113 10.232 1.00 89.44 111 ILE A O 1
ATOM 873 N N . GLY A 1 112 ? -11.062 -5.735 9.363 1.00 85.19 112 GLY A N 1
ATOM 874 C CA . GLY A 1 112 ? -12.062 -6.796 9.427 1.00 85.19 112 GLY A CA 1
ATOM 875 C C . GLY A 1 112 ? -12.962 -6.832 8.185 1.00 85.19 112 GLY A C 1
ATOM 876 O O . GLY A 1 112 ? -13.281 -5.812 7.568 1.00 85.19 112 GLY A O 1
ATOM 877 N N . PHE A 1 113 ? -13.392 -8.035 7.797 1.00 76.75 113 PHE A N 1
ATOM 878 C CA . PHE A 1 113 ? -14.229 -8.234 6.606 1.00 76.75 113 PHE A CA 1
ATOM 879 C C . PHE A 1 113 ? -15.599 -7.548 6.711 1.00 76.75 113 PHE A C 1
ATOM 881 O O . PHE A 1 113 ? -16.090 -7.027 5.708 1.00 76.75 113 PHE A O 1
ATOM 888 N N . ASP A 1 114 ? -16.189 -7.496 7.908 1.00 72.94 114 ASP A N 1
ATOM 889 C CA . ASP A 1 114 ? -17.524 -6.927 8.131 1.00 72.94 114 ASP A CA 1
ATOM 890 C C . ASP A 1 114 ? -17.573 -5.416 7.858 1.00 72.94 114 ASP A C 1
ATOM 892 O O . ASP A 1 114 ? -18.517 -4.915 7.235 1.00 72.94 114 ASP A O 1
ATOM 896 N N . PHE A 1 115 ? -16.518 -4.690 8.239 1.00 73.94 115 PHE A N 1
ATOM 897 C CA . PHE A 1 115 ? -16.382 -3.259 7.961 1.00 73.94 115 PHE A CA 1
ATOM 898 C C . PHE A 1 115 ? -16.197 -2.988 6.467 1.00 73.94 115 PHE A C 1
ATOM 900 O O . PHE A 1 115 ? -16.836 -2.090 5.915 1.00 73.94 115 PHE A O 1
ATOM 907 N N . ILE A 1 116 ? -15.378 -3.792 5.782 1.00 74.31 116 ILE A N 1
ATOM 908 C CA . ILE A 1 116 ? -15.156 -3.650 4.337 1.00 74.31 116 ILE A CA 1
ATOM 909 C C . ILE A 1 116 ? -16.445 -3.931 3.567 1.00 74.31 116 ILE A C 1
ATOM 911 O O . ILE A 1 116 ? -16.797 -3.162 2.674 1.00 74.31 116 ILE A O 1
ATOM 915 N N . LEU A 1 117 ? -17.169 -4.999 3.908 1.00 75.25 117 LEU A N 1
ATOM 916 C CA . LEU A 1 117 ? -18.420 -5.348 3.241 1.00 75.25 117 LEU A CA 1
ATOM 917 C C . LEU A 1 117 ? -19.467 -4.244 3.425 1.00 75.25 117 LEU A C 1
ATOM 919 O O . LEU A 1 117 ? -20.080 -3.814 2.448 1.00 75.25 117 LEU A O 1
ATOM 923 N N . SER A 1 118 ? -19.610 -3.735 4.650 1.00 77.38 118 SER A N 1
ATOM 924 C CA . SER A 1 118 ? -20.529 -2.640 4.973 1.00 77.38 118 SER A CA 1
ATOM 925 C C . SER A 1 118 ? -20.176 -1.357 4.220 1.00 77.38 118 SER A C 1
ATOM 927 O O . SER A 1 118 ? -21.049 -0.716 3.632 1.00 77.38 118 SER A O 1
ATOM 929 N N . TYR A 1 119 ? -18.891 -1.004 4.165 1.00 75.94 119 TYR A N 1
ATOM 930 C CA . TYR A 1 119 ? -18.427 0.194 3.474 1.00 75.94 119 TYR A CA 1
ATOM 931 C C . TYR A 1 119 ? -18.562 0.088 1.954 1.00 75.94 119 TYR A C 1
ATOM 933 O O . TYR A 1 119 ? -19.050 1.014 1.309 1.00 75.94 119 TYR A O 1
ATOM 941 N N . VAL A 1 120 ? -18.183 -1.049 1.363 1.00 74.25 120 VAL A N 1
ATOM 942 C CA . VAL A 1 120 ? -18.331 -1.288 -0.078 1.00 74.25 120 VAL A CA 1
ATOM 943 C C . VAL A 1 120 ? -19.811 -1.288 -0.452 1.00 74.25 120 VAL A C 1
ATOM 945 O O . VAL A 1 120 ? -20.193 -0.605 -1.397 1.00 74.25 120 VAL A O 1
ATOM 948 N N . HIS A 1 121 ? -20.669 -1.962 0.313 1.00 76.38 121 HIS A N 1
ATOM 949 C CA . HIS A 1 121 ? -22.110 -1.954 0.073 1.00 76.38 121 HIS A CA 1
ATOM 950 C C . HIS A 1 121 ? -22.699 -0.535 0.173 1.00 76.38 121 HIS A C 1
ATOM 952 O O . HIS A 1 121 ? -23.422 -0.110 -0.728 1.00 76.38 121 HIS A O 1
ATOM 958 N N . SER A 1 122 ? -22.310 0.239 1.191 1.00 74.75 122 SER A N 1
ATOM 959 C CA . SER A 1 122 ? -22.697 1.648 1.352 1.00 74.75 122 SER A CA 1
ATOM 960 C C . SER A 1 122 ? -22.238 2.522 0.179 1.00 74.75 122 SER A C 1
ATOM 962 O O . SER A 1 122 ? -23.036 3.262 -0.398 1.00 74.75 122 SER A O 1
ATOM 964 N N . LEU A 1 123 ? -20.982 2.387 -0.260 1.00 72.31 123 LEU A N 1
ATOM 965 C CA . LEU A 1 123 ? -20.437 3.127 -1.400 1.00 72.31 123 LEU A CA 1
ATOM 966 C C . LEU A 1 123 ? -21.175 2.786 -2.707 1.00 72.31 123 LEU A C 1
ATOM 968 O O . LEU A 1 123 ? -21.481 3.679 -3.499 1.00 72.31 123 LEU A O 1
ATOM 972 N N . PHE A 1 124 ? -21.469 1.503 -2.941 1.00 70.62 124 PHE A N 1
ATOM 973 C CA . PHE A 1 124 ? -22.190 1.040 -4.130 1.00 70.62 124 PHE A CA 1
ATOM 974 C C . PHE A 1 124 ? -23.656 1.487 -4.137 1.00 70.62 124 PHE A C 1
ATOM 976 O O . PHE A 1 124 ? -24.158 1.882 -5.190 1.00 70.62 124 PHE A O 1
ATOM 983 N N . ILE A 1 125 ? -24.329 1.487 -2.984 1.00 67.19 125 ILE A N 1
ATOM 984 C CA . ILE A 1 125 ? -25.691 2.016 -2.852 1.00 67.19 125 ILE A CA 1
ATOM 985 C C . ILE A 1 125 ? -25.682 3.528 -3.085 1.00 67.19 125 ILE A C 1
ATOM 987 O O . ILE A 1 125 ? -26.394 4.014 -3.959 1.00 67.19 125 ILE A O 1
ATOM 991 N N . SER A 1 126 ? -24.831 4.273 -2.383 1.00 60.12 126 SER A N 1
ATOM 992 C CA . SER A 1 126 ? -24.814 5.738 -2.440 1.00 60.12 126 SER A CA 1
ATOM 993 C C . SER A 1 126 ? -24.515 6.266 -3.854 1.00 60.12 126 SER A C 1
ATOM 995 O O . SER A 1 126 ? -25.204 7.154 -4.356 1.00 60.12 126 SER A O 1
ATOM 997 N N . LYS A 1 127 ? -23.590 5.628 -4.591 1.00 57.66 127 LYS A N 1
ATOM 998 C CA . LYS A 1 127 ? -23.334 5.971 -6.004 1.00 57.66 127 LYS A CA 1
ATOM 999 C C . LYS A 1 127 ? -24.458 5.575 -6.965 1.00 57.66 127 LYS A C 1
ATOM 1001 O O . LYS A 1 127 ? -24.564 6.180 -8.030 1.00 57.66 127 LYS A O 1
ATOM 1006 N N . ARG A 1 128 ? -25.281 4.579 -6.626 1.00 56.81 128 ARG A N 1
ATOM 1007 C CA . ARG A 1 128 ? -26.444 4.173 -7.430 1.00 56.81 128 ARG A CA 1
ATOM 1008 C C . ARG A 1 128 ? -27.633 5.121 -7.253 1.00 56.81 128 ARG A C 1
ATOM 1010 O O . ARG A 1 128 ? -28.359 5.326 -8.215 1.00 56.81 128 ARG A O 1
ATOM 1017 N N . TRP A 1 129 ? -27.786 5.736 -6.081 1.00 49.84 129 TRP A N 1
ATOM 1018 C CA . TRP A 1 129 ? -28.808 6.761 -5.828 1.00 49.84 129 TRP A CA 1
ATOM 1019 C C . TRP A 1 129 ? -28.440 8.141 -6.389 1.00 49.84 129 TRP A C 1
ATOM 1021 O O . TRP A 1 129 ? -29.321 8.865 -6.825 1.00 49.84 129 TRP A O 1
ATOM 1031 N N . MET A 1 130 ? -27.153 8.498 -6.446 1.00 52.34 130 MET A N 1
ATOM 1032 C CA . MET A 1 130 ? -26.707 9.784 -7.014 1.00 52.34 130 MET A CA 1
ATOM 1033 C C . MET A 1 130 ? -26.736 9.856 -8.555 1.00 52.34 130 MET A C 1
ATOM 1035 O O . MET A 1 130 ? -26.433 10.908 -9.108 1.00 52.34 130 MET A O 1
ATOM 1039 N N . ASN A 1 131 ? -27.050 8.758 -9.252 1.00 50.62 131 ASN A N 1
ATOM 1040 C CA . ASN A 1 131 ? -27.100 8.687 -10.721 1.00 50.62 131 ASN A CA 1
ATOM 1041 C C . ASN A 1 131 ? -28.494 8.305 -11.260 1.00 50.62 131 ASN A C 1
ATOM 1043 O O . ASN A 1 131 ? -28.589 7.854 -12.402 1.00 50.62 131 ASN A O 1
ATOM 1047 N N . SER A 1 132 ? -29.549 8.434 -10.447 1.00 47.22 132 SER A N 1
ATOM 1048 C CA . SER A 1 132 ? -30.933 8.140 -10.841 1.00 47.22 132 SER A CA 1
ATOM 1049 C C . SER A 1 132 ? -31.856 9.332 -10.654 1.00 47.22 132 SER A C 1
ATOM 1051 O O . SER A 1 132 ? -31.528 10.218 -9.837 1.00 47.22 132 SER A O 1
#

Foldseek 3Di:
DDDDDDDPPDDDDDDDDDDDDDDDDDDDDDCPPPPLVVLLVVLLVQLPDLDLVSLLVSLVVLLVSLVVDALVVLLVCVVSLVVSLVVQCPRPDPSSNVSSVVSVVSNCVRNDPVNVVVSVVVVVVVVVVVVD

InterPro domains:
  IPR011989 Armadillo-like helical [G3DSA:1.25.10.10] (24-128)
  IPR016024 Armadillo-type fold [SSF48371] (37-123)
  IPR039795 E3 ubiquitin-protein ligase listerin [PTHR12389] (8-112)
  IPR054476 E3 ubiquitin-protein ligase listerin, N-terminal domain [PF22958] (37-112)

Radius of gyration: 23.63 Å; chains: 1; bounding box: 92×46×38 Å

pLDDT: mean 76.69, std 19.01, range [36.34, 97.0]

Sequence (132 aa):
MHPDISFEGVGFGGYLGSSRVESSNSSEEAAIPPDVDGEMAQHLKRLGRKDPTTKVKALTSLNVLFKQVSGEELVQIVPKWAFEYRKLLYDYSREVRRATHEAMANLVTTIGFDFILSYVHSLFISKRWMNS

Secondary structure (DSSP, 8-state):
-------------------------------PPP-HHHHHHHHHHHHTSS-HHHHHHHHHHHHHHTTTS-HHHHHHHHHHHHHHHHHHTT-S-HHHHHHHHHHHHHHHHHH-HHHHHHHHHHHHHHHHHTT-